Protein AF-X1CT11-F1 (afdb_monomer_lite)

Radius of gyration: 16.72 Å; chains: 1; bounding box: 44×32×44 Å

pLDDT: mean 88.11, std 12.96, range [37.75, 98.12]

Secondary structure (DSSP, 8-state):
-HHHHHHTTPPPEEEEEE--TT--HHHHHHHHHHHHHHHHH-TT-EEEEEE----TTSHHHHHHHHTT----SSHHHHHT--TTS--TT-TTHHHHHHHHHHHHHHH-GGGGS---HHHHHHHHHHHHHHHHT--S--HHHHHHHHHT--

Structure (mmCIF, N/CA/C/O backbone):
data_AF-X1CT11-F1
#
_entry.id   AF-X1CT11-F1
#
loop_
_atom_site.group_PDB
_atom_site.id
_atom_site.type_symbol
_atom_site.label_atom_id
_atom_site.label_alt_id
_atom_site.label_comp_id
_atom_site.label_asym_id
_atom_site.label_entity_id
_atom_site.label_seq_id
_atom_site.pdbx_PDB_ins_code
_atom_site.Cartn_x
_atom_site.Cartn_y
_atom_site.Cartn_z
_atom_site.occupancy
_atom_site.B_iso_or_equiv
_atom_site.auth_seq_id
_atom_site.auth_comp_id
_atom_site.auth_asym_id
_atom_site.auth_atom_id
_atom_site.pdbx_PDB_model_num
ATOM 1 N N . SER A 1 1 ? -20.169 0.608 1.036 1.00 86.69 1 SER A N 1
ATOM 2 C CA . SER A 1 1 ? -19.727 -0.645 1.683 1.00 86.69 1 SER A CA 1
ATOM 3 C C . SER A 1 1 ? -19.505 -0.468 3.181 1.00 86.69 1 SER A C 1
ATOM 5 O O . SER A 1 1 ? -20.246 -1.081 3.926 1.00 86.69 1 SER A O 1
ATOM 7 N N . ALA A 1 2 ? -18.586 0.392 3.646 1.00 94.81 2 ALA A N 1
ATOM 8 C CA . ALA A 1 2 ? -18.229 0.493 5.075 1.00 94.81 2 ALA A CA 1
ATOM 9 C C . ALA A 1 2 ? -19.403 0.768 6.038 1.00 94.81 2 ALA A C 1
ATOM 11 O O . ALA A 1 2 ? -19.457 0.172 7.108 1.00 94.81 2 ALA A O 1
ATOM 12 N N . LYS A 1 3 ? -20.349 1.640 5.657 1.00 96.50 3 LYS A N 1
ATOM 13 C CA . LYS A 1 3 ? -21.574 1.892 6.440 1.00 96.50 3 LYS A CA 1
ATOM 14 C C . LYS A 1 3 ? -22.455 0.643 6.521 1.00 96.50 3 LYS A C 1
ATOM 16 O O . LYS A 1 3 ? -22.749 0.184 7.607 1.00 96.50 3 LYS A O 1
ATOM 21 N N . ILE A 1 4 ? -22.737 0.030 5.370 1.00 97.12 4 ILE A N 1
ATOM 22 C CA . ILE A 1 4 ? -23.532 -1.204 5.278 1.00 97.12 4 ILE A CA 1
ATOM 23 C C . ILE A 1 4 ? -22.937 -2.299 6.169 1.00 97.12 4 ILE A C 1
ATOM 25 O O . ILE A 1 4 ? -23.653 -2.895 6.960 1.00 97.12 4 ILE A O 1
ATOM 29 N N . THR A 1 5 ? -21.624 -2.536 6.089 1.00 97.06 5 THR A N 1
ATOM 30 C CA . THR A 1 5 ? -20.993 -3.590 6.895 1.00 97.06 5 THR A CA 1
ATOM 31 C C . THR A 1 5 ? -20.970 -3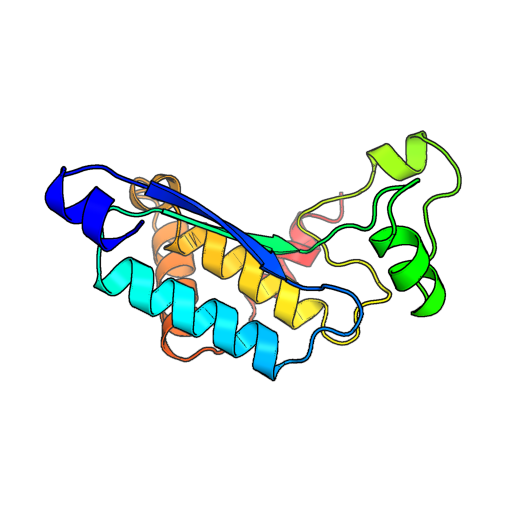.254 8.381 1.00 97.06 5 THR A C 1
ATOM 33 O O . THR A 1 5 ? -21.011 -4.165 9.194 1.00 97.06 5 THR A O 1
ATOM 36 N N . LYS A 1 6 ? -20.949 -1.969 8.756 1.00 96.62 6 LYS A N 1
ATOM 37 C CA . LYS A 1 6 ? -21.144 -1.548 10.149 1.00 96.62 6 LYS A CA 1
ATOM 38 C C . LYS A 1 6 ? -22.553 -1.886 10.633 1.00 96.62 6 LYS A C 1
ATOM 40 O O . LYS A 1 6 ? -22.695 -2.483 11.693 1.00 96.62 6 LYS A O 1
ATOM 45 N N . ASP A 1 7 ? -23.563 -1.516 9.851 1.00 97.50 7 ASP A N 1
ATOM 46 C CA . ASP A 1 7 ? -24.976 -1.655 10.215 1.00 97.50 7 ASP A CA 1
ATOM 47 C C . ASP A 1 7 ? -25.395 -3.131 10.327 1.00 97.50 7 ASP A C 1
ATOM 49 O O . ASP A 1 7 ? -26.290 -3.467 11.096 1.00 97.50 7 ASP A O 1
ATOM 53 N N . THR A 1 8 ? -24.710 -4.026 9.607 1.00 97.06 8 THR A N 1
ATOM 54 C CA . THR A 1 8 ? -24.912 -5.483 9.670 1.00 97.06 8 THR A CA 1
ATOM 55 C C . THR A 1 8 ? -23.919 -6.211 10.584 1.00 97.06 8 THR A C 1
ATOM 57 O O . THR A 1 8 ? -23.811 -7.431 10.508 1.00 97.06 8 THR A O 1
ATOM 60 N N . ASP A 1 9 ? -23.133 -5.488 11.383 1.00 94.69 9 ASP A N 1
ATOM 61 C CA . ASP A 1 9 ? -22.094 -6.024 12.275 1.00 94.69 9 ASP A CA 1
ATOM 62 C C . ASP A 1 9 ? -21.007 -6.903 11.607 1.00 94.69 9 ASP A C 1
ATOM 64 O O . ASP A 1 9 ? -20.363 -7.744 12.237 1.00 94.69 9 ASP A O 1
ATOM 68 N N . LEU A 1 10 ? -20.749 -6.684 10.317 1.00 95.69 10 LEU A N 1
ATOM 69 C CA . LEU A 1 10 ? -19.749 -7.411 9.539 1.00 95.69 10 LEU A CA 1
ATOM 70 C C . LEU A 1 10 ? -18.379 -6.716 9.542 1.00 95.69 10 LEU A C 1
ATOM 72 O O . LEU A 1 10 ? -18.238 -5.493 9.423 1.00 95.69 10 LEU A O 1
ATOM 76 N N . SER A 1 11 ? -17.334 -7.542 9.588 1.00 92.94 11 SER A N 1
ATOM 77 C CA . SER A 1 11 ? -15.952 -7.130 9.340 1.00 92.94 11 SER A CA 1
ATOM 78 C C . SER A 1 11 ? -15.667 -7.182 7.839 1.00 92.94 11 SER A C 1
ATOM 80 O O . SER A 1 11 ? -15.781 -8.241 7.230 1.00 92.94 11 SER A O 1
ATOM 82 N N . ALA A 1 12 ? -15.285 -6.054 7.242 1.00 94.81 12 ALA A N 1
ATOM 83 C CA . ALA A 1 12 ? -14.878 -5.991 5.838 1.00 94.81 12 ALA A CA 1
ATOM 84 C C . ALA A 1 12 ? -13.353 -5.956 5.715 1.00 94.81 12 ALA A C 1
ATOM 86 O O . ALA A 1 12 ? -12.709 -5.208 6.444 1.00 94.81 12 ALA A O 1
ATOM 87 N N . ASP A 1 13 ? -12.791 -6.714 4.777 1.00 95.50 13 ASP A N 1
ATOM 88 C CA . ASP A 1 13 ? -11.368 -6.666 4.433 1.00 95.50 13 ASP A CA 1
ATOM 89 C C . ASP A 1 13 ? -11.172 -5.917 3.110 1.00 95.50 13 ASP A C 1
ATOM 91 O O . ASP A 1 13 ? -11.693 -6.322 2.069 1.00 95.50 13 ASP A O 1
ATOM 95 N N . TYR A 1 14 ? -10.430 -4.811 3.152 1.00 96.69 14 TYR A N 1
ATOM 96 C CA . TYR A 1 14 ? -10.142 -3.986 1.986 1.00 96.69 14 TYR A CA 1
ATOM 97 C C . TYR A 1 14 ? -8.687 -4.149 1.527 1.00 96.69 14 TYR A C 1
ATOM 99 O O . TYR A 1 14 ? -7.736 -3.754 2.210 1.00 96.69 14 TYR A O 1
ATOM 107 N N . SER A 1 15 ? -8.513 -4.666 0.312 1.00 95.19 15 SER A N 1
ATOM 108 C CA . SER A 1 15 ? -7.217 -4.702 -0.366 1.00 95.19 15 SER A CA 1
ATOM 109 C C . SER A 1 15 ? -7.025 -3.438 -1.202 1.00 95.19 15 SER A C 1
ATOM 111 O O . SER A 1 15 ? -7.825 -3.145 -2.089 1.00 95.19 15 SER A O 1
ATOM 113 N N . TRP A 1 16 ? -5.960 -2.694 -0.920 1.00 97.38 16 TRP A N 1
ATOM 114 C CA . TRP A 1 16 ? -5.614 -1.446 -1.595 1.00 97.38 16 TRP A CA 1
ATOM 115 C C . TRP A 1 16 ? -4.310 -1.595 -2.360 1.00 97.38 16 TRP A C 1
ATOM 117 O O . TRP A 1 16 ? -3.473 -2.439 -2.030 1.00 97.38 16 TRP A O 1
ATOM 127 N N . MET A 1 17 ? -4.112 -0.731 -3.350 1.00 96.19 17 MET A N 1
ATOM 128 C CA . MET A 1 17 ? -2.915 -0.729 -4.176 1.00 96.19 17 MET A CA 1
ATOM 129 C C . MET A 1 17 ? -2.367 0.686 -4.347 1.00 96.19 17 MET A C 1
ATOM 131 O O . MET A 1 17 ? -3.145 1.626 -4.473 1.00 96.19 17 MET A O 1
ATOM 135 N N . ILE A 1 18 ? -1.041 0.812 -4.344 1.00 96.75 18 ILE A N 1
ATOM 136 C CA . ILE A 1 18 ? -0.282 2.038 -4.647 1.00 96.75 18 ILE A CA 1
ATOM 137 C C . ILE A 1 18 ? 0.912 1.695 -5.550 1.00 96.75 18 ILE A C 1
ATOM 139 O O . ILE A 1 18 ? 1.245 0.523 -5.732 1.00 96.75 18 ILE A O 1
ATOM 143 N N . GLY A 1 19 ? 1.605 2.700 -6.078 1.00 94.44 19 GLY A N 1
ATOM 144 C CA . GLY A 1 19 ? 2.702 2.527 -7.031 1.00 94.44 19 GLY A CA 1
ATOM 145 C C . GLY A 1 19 ? 2.216 2.289 -8.461 1.00 94.44 19 GLY A C 1
ATOM 146 O O . GLY A 1 19 ? 2.894 1.616 -9.236 1.00 94.44 19 GLY A O 1
ATOM 147 N N . ILE A 1 20 ? 1.035 2.805 -8.804 1.00 94.38 20 ILE A N 1
ATOM 148 C CA . ILE A 1 20 ? 0.479 2.717 -10.159 1.00 94.38 20 ILE A CA 1
ATOM 149 C C . ILE A 1 20 ? 1.280 3.659 -11.087 1.00 94.38 20 ILE A C 1
ATOM 151 O O . ILE A 1 20 ? 1.582 4.779 -10.674 1.00 94.38 20 ILE A O 1
ATOM 155 N N . PRO A 1 21 ? 1.664 3.252 -12.317 1.00 92.31 21 PRO A N 1
ATOM 156 C CA . PRO A 1 21 ? 2.292 4.154 -13.286 1.00 92.31 21 PRO A CA 1
ATOM 157 C C . PRO A 1 21 ? 1.482 5.445 -13.465 1.00 92.31 21 PRO A C 1
ATOM 159 O O . PRO A 1 21 ? 0.264 5.395 -13.628 1.00 92.31 21 PRO A O 1
ATOM 162 N N . GLY A 1 22 ? 2.150 6.595 -13.391 1.00 90.19 22 GLY A N 1
ATOM 163 C CA . GLY A 1 22 ? 1.508 7.915 -13.388 1.00 90.19 22 GLY A CA 1
ATOM 164 C C . GLY A 1 22 ? 0.859 8.366 -12.066 1.00 90.19 22 GLY A C 1
ATOM 165 O O . GLY A 1 22 ? 0.433 9.517 -11.981 1.00 90.19 22 GLY A O 1
ATOM 166 N N . GLU A 1 23 ? 0.800 7.532 -11.022 1.00 94.62 23 GLU A N 1
ATOM 167 C CA . GLU A 1 23 ? 0.221 7.903 -9.722 1.00 94.62 23 GLU A CA 1
ATOM 168 C C . GLU A 1 23 ? 1.051 8.985 -9.019 1.00 94.62 23 GLU A C 1
ATOM 170 O O . GLU A 1 23 ? 2.276 8.885 -8.868 1.00 94.62 23 GLU A O 1
ATOM 175 N N . THR A 1 24 ? 0.377 10.032 -8.540 1.00 94.44 24 THR A N 1
ATOM 176 C CA . THR A 1 24 ? 1.038 11.125 -7.827 1.00 94.44 24 THR A CA 1
ATOM 177 C C . THR A 1 24 ? 1.070 10.888 -6.317 1.00 94.44 24 THR A C 1
ATOM 179 O O . THR A 1 24 ? 0.283 10.130 -5.750 1.00 94.44 24 THR A O 1
ATOM 182 N N . LYS A 1 25 ? 1.940 11.620 -5.606 1.00 92.75 25 LYS A N 1
ATOM 183 C CA . LYS A 1 25 ? 1.942 11.631 -4.128 1.00 92.75 25 LYS A CA 1
ATOM 184 C C . LYS A 1 25 ? 0.586 12.050 -3.547 1.00 92.75 25 LYS A C 1
ATOM 186 O O . LYS A 1 25 ? 0.197 11.572 -2.484 1.00 92.75 25 LYS A O 1
ATOM 191 N N . THR A 1 26 ? -0.124 12.940 -4.239 1.00 95.31 26 THR A N 1
ATOM 192 C CA . THR A 1 26 ? -1.457 13.399 -3.844 1.00 95.31 26 THR A CA 1
ATOM 193 C C . THR A 1 26 ? -2.484 12.276 -3.952 1.00 95.31 26 THR A C 1
ATOM 195 O O . THR A 1 26 ? -3.339 12.161 -3.077 1.00 95.31 26 THR A O 1
ATOM 198 N N . ASP A 1 27 ? -2.390 11.423 -4.970 1.00 97.00 27 ASP A N 1
ATOM 199 C CA . ASP A 1 27 ? -3.305 10.289 -5.145 1.00 97.00 27 ASP A CA 1
ATOM 200 C C . ASP A 1 27 ? -3.091 9.235 -4.057 1.00 97.00 27 ASP A C 1
ATOM 202 O O . ASP A 1 27 ? -4.048 8.840 -3.391 1.00 97.00 27 ASP A O 1
ATOM 206 N N . VAL A 1 28 ? -1.831 8.910 -3.746 1.00 96.50 28 VAL A N 1
ATOM 207 C CA . VAL A 1 28 ? -1.488 8.045 -2.603 1.00 96.50 28 VAL A CA 1
ATOM 208 C C . VAL A 1 28 ? -2.052 8.610 -1.294 1.00 96.50 28 VAL A C 1
ATOM 210 O O . VAL A 1 28 ? -2.620 7.873 -0.484 1.00 96.50 28 VAL A O 1
ATOM 213 N N . LYS A 1 29 ? -1.955 9.930 -1.085 1.00 95.94 29 LYS A N 1
ATOM 214 C CA . LYS A 1 29 ? -2.520 10.587 0.101 1.00 95.94 29 LYS A CA 1
ATOM 215 C C . LYS A 1 29 ? -4.046 10.466 0.157 1.00 95.94 29 LYS A C 1
ATOM 217 O O . LYS A 1 29 ? -4.582 10.153 1.219 1.00 95.94 29 LYS A O 1
ATOM 222 N N . LYS A 1 30 ? -4.745 10.666 -0.966 1.00 97.94 30 LYS A N 1
ATOM 223 C CA . LYS A 1 30 ? -6.204 10.469 -1.049 1.00 97.94 30 LYS A CA 1
ATOM 224 C C . LYS A 1 30 ? -6.590 9.033 -0.692 1.00 97.94 30 LYS A C 1
ATOM 226 O O . LYS A 1 30 ? -7.536 8.847 0.070 1.00 97.94 30 LYS A O 1
ATOM 231 N N . THR A 1 31 ? -5.832 8.041 -1.162 1.00 97.94 31 THR A N 1
ATOM 232 C CA . THR A 1 31 ? -6.024 6.630 -0.793 1.00 97.94 31 THR A CA 1
ATOM 233 C C . THR A 1 31 ? -5.895 6.425 0.718 1.00 97.94 31 THR A C 1
ATOM 235 O O . THR A 1 31 ? -6.789 5.854 1.337 1.00 97.94 31 THR A O 1
ATOM 238 N N . ILE A 1 32 ? -4.843 6.957 1.350 1.00 97.88 32 ILE A N 1
ATOM 239 C CA . ILE A 1 32 ? -4.648 6.862 2.810 1.00 97.88 32 ILE A CA 1
ATOM 240 C C . ILE A 1 32 ? -5.787 7.549 3.576 1.00 97.88 32 ILE A C 1
ATOM 242 O O . ILE A 1 32 ? -6.319 6.979 4.529 1.00 97.88 32 ILE A O 1
ATOM 246 N N . THR A 1 33 ? -6.196 8.747 3.149 1.00 98.12 33 THR A N 1
ATOM 247 C CA . THR A 1 33 ? -7.323 9.474 3.759 1.00 98.12 33 THR A CA 1
ATOM 248 C C . THR A 1 33 ? -8.618 8.667 3.666 1.00 98.12 33 THR A C 1
ATOM 250 O O . THR A 1 33 ? -9.336 8.535 4.654 1.00 98.12 33 THR A O 1
ATOM 253 N N . LEU A 1 34 ? -8.900 8.057 2.512 1.00 98.06 34 LEU A N 1
ATOM 254 C CA . LEU A 1 34 ? -10.083 7.216 2.337 1.00 98.06 34 LEU A CA 1
ATOM 255 C C . LEU A 1 34 ? -10.067 6.000 3.273 1.00 98.06 34 LEU A C 1
ATOM 257 O O . LEU A 1 34 ? -11.085 5.684 3.887 1.00 98.06 34 LEU A O 1
ATOM 261 N N . ILE A 1 35 ? -8.914 5.349 3.429 1.00 98.00 35 ILE A N 1
ATOM 262 C CA . ILE A 1 35 ? -8.752 4.215 4.347 1.00 98.00 35 ILE A CA 1
ATOM 263 C C . ILE A 1 35 ? -9.023 4.638 5.795 1.00 98.00 35 ILE A C 1
ATOM 265 O O . ILE A 1 35 ? -9.743 3.935 6.509 1.00 98.00 35 ILE A O 1
ATOM 269 N N . LYS A 1 36 ? -8.495 5.792 6.227 1.00 97.44 36 LYS A N 1
ATOM 270 C CA . LYS A 1 36 ? -8.757 6.346 7.566 1.00 97.44 36 LYS A CA 1
ATOM 271 C C . LYS A 1 36 ? -10.254 6.571 7.785 1.00 97.44 36 LYS A C 1
ATOM 273 O O . LYS A 1 36 ? -10.802 6.038 8.746 1.00 97.44 36 LYS A O 1
ATOM 278 N N . ASN A 1 37 ? -10.934 7.210 6.834 1.00 97.94 37 ASN A N 1
ATOM 279 C CA . ASN A 1 37 ? -12.382 7.441 6.899 1.00 97.94 37 ASN A CA 1
ATOM 280 C C . ASN A 1 37 ? -13.187 6.126 6.968 1.00 97.94 37 ASN A C 1
ATOM 282 O O . ASN A 1 37 ? -14.196 6.034 7.673 1.00 97.94 37 ASN A O 1
ATOM 286 N N . ILE A 1 38 ? -12.753 5.083 6.249 1.00 97.44 38 ILE A N 1
ATOM 287 C CA . ILE A 1 38 ? -13.372 3.749 6.308 1.00 97.44 38 ILE A CA 1
ATOM 288 C C . ILE A 1 38 ? -13.208 3.132 7.700 1.00 97.44 38 ILE A C 1
ATOM 290 O O . ILE A 1 38 ? -14.181 2.595 8.234 1.00 97.44 38 ILE A O 1
ATOM 294 N N . LYS A 1 39 ? -12.018 3.230 8.305 1.00 95.62 39 LYS A N 1
ATOM 295 C CA . LYS A 1 39 ? -11.761 2.715 9.660 1.00 95.62 39 LYS A CA 1
ATOM 296 C C . LYS A 1 39 ? -12.500 3.492 10.741 1.00 95.62 39 LYS A C 1
ATOM 298 O O . LYS A 1 39 ? -12.989 2.870 11.676 1.00 95.62 39 LYS A O 1
ATOM 303 N N . GLU A 1 40 ? -12.639 4.805 10.595 1.00 96.69 40 GLU A N 1
ATOM 304 C CA . GLU A 1 40 ? -13.491 5.620 11.469 1.00 96.69 40 GLU A CA 1
ATOM 305 C C . GLU A 1 40 ? -14.965 5.214 11.346 1.00 96.69 40 GLU A C 1
ATOM 307 O O . GLU A 1 40 ? -15.676 5.097 12.344 1.00 96.69 40 GLU A O 1
ATOM 312 N N . THR A 1 41 ? -15.424 4.931 10.123 1.00 97.62 41 THR A N 1
ATOM 313 C CA . THR A 1 41 ? -16.801 4.485 9.875 1.00 97.62 41 THR A CA 1
ATOM 314 C C . THR A 1 41 ? -17.067 3.121 10.513 1.00 97.62 41 THR A C 1
ATOM 316 O O . THR A 1 41 ? -18.029 2.984 11.272 1.00 97.62 41 THR A O 1
ATOM 319 N N . ASN A 1 42 ? -16.228 2.124 10.218 1.00 97.00 42 ASN A N 1
ATOM 320 C CA . ASN A 1 42 ? -16.329 0.765 10.744 1.00 97.00 42 ASN A CA 1
ATOM 321 C C . ASN A 1 42 ? -14.962 0.296 11.286 1.00 97.00 42 ASN A C 1
ATOM 323 O O . ASN A 1 42 ? -14.159 -0.258 10.520 1.00 97.00 42 ASN A O 1
ATOM 327 N N . PRO A 1 43 ? -14.721 0.435 12.606 1.00 94.62 43 PRO A N 1
ATOM 328 C CA . PRO A 1 43 ? -13.471 0.027 13.246 1.00 94.62 43 PRO A CA 1
ATOM 329 C C . PRO A 1 43 ? -13.150 -1.463 13.111 1.00 94.62 43 PRO A C 1
ATOM 331 O O . PRO A 1 43 ? -11.971 -1.824 13.135 1.00 94.62 43 PRO A O 1
ATOM 334 N N . LYS A 1 44 ? -14.162 -2.326 12.909 1.00 94.25 44 LYS A N 1
ATOM 335 C CA . LYS A 1 44 ? -13.960 -3.766 12.693 1.00 94.25 44 LYS A CA 1
ATOM 336 C C . LYS A 1 44 ? -13.297 -4.067 11.351 1.00 94.25 44 LYS A C 1
ATOM 338 O O . LYS A 1 44 ? -12.722 -5.143 11.234 1.00 94.25 44 LYS A O 1
ATOM 343 N N . SER A 1 45 ? -13.353 -3.151 10.381 1.00 95.69 45 SER A N 1
ATOM 344 C CA . SER A 1 45 ? -12.770 -3.360 9.051 1.00 95.69 45 SER A CA 1
ATOM 345 C C . SER A 1 45 ? -11.264 -3.581 9.121 1.00 95.69 45 SER A C 1
ATOM 347 O O . SER A 1 45 ? -10.566 -2.928 9.893 1.00 95.69 45 SER A O 1
ATOM 349 N N . GLU A 1 46 ? -10.749 -4.446 8.268 1.00 96.19 46 GLU A N 1
ATOM 350 C CA . GLU A 1 46 ? -9.323 -4.650 8.056 1.00 96.19 46 GLU A CA 1
ATOM 351 C C . GLU A 1 46 ? -8.910 -4.057 6.715 1.00 96.19 46 GLU A C 1
ATOM 353 O O . GLU A 1 46 ? -9.729 -3.851 5.815 1.00 96.19 46 GLU A O 1
ATOM 358 N N . PHE A 1 47 ? -7.630 -3.737 6.585 1.00 96.88 47 PHE A N 1
ATOM 359 C CA . PHE A 1 47 ? -7.085 -3.288 5.320 1.00 96.88 47 PHE A CA 1
ATOM 360 C C . PHE A 1 47 ? -5.625 -3.684 5.170 1.00 96.88 47 PHE A C 1
ATOM 362 O O . PHE A 1 47 ? -4.905 -3.954 6.130 1.00 96.88 47 PHE A O 1
ATOM 369 N N . SER A 1 48 ? -5.164 -3.683 3.929 1.00 95.12 48 SER A N 1
ATOM 370 C CA . SER A 1 48 ? -3.738 -3.648 3.627 1.00 95.12 48 SER A CA 1
ATOM 371 C C . SER A 1 48 ? -3.509 -2.925 2.321 1.00 95.12 48 SER A C 1
ATOM 373 O O . SER A 1 48 ? -4.263 -3.130 1.371 1.00 95.12 48 SER A O 1
ATOM 375 N N . ILE A 1 49 ? -2.433 -2.156 2.253 1.00 96.88 49 ILE A N 1
ATOM 376 C CA . ILE A 1 49 ? -1.966 -1.538 1.022 1.00 96.88 49 ILE A CA 1
ATOM 377 C C . ILE A 1 49 ? -0.840 -2.401 0.460 1.00 96.88 49 ILE A C 1
ATOM 379 O O . ILE A 1 49 ? 0.110 -2.734 1.167 1.00 96.88 49 ILE A O 1
ATOM 383 N N . LYS A 1 50 ? -0.957 -2.786 -0.808 1.00 95.25 50 LYS A N 1
ATOM 384 C CA . LYS A 1 50 ? 0.078 -3.494 -1.562 1.00 95.25 50 LYS A CA 1
ATOM 385 C C . LYS A 1 50 ? 0.669 -2.575 -2.618 1.00 95.25 50 LYS A C 1
ATOM 387 O O . LYS A 1 50 ? 0.009 -1.666 -3.112 1.00 95.25 50 LYS A O 1
ATOM 392 N N . ILE A 1 51 ? 1.919 -2.823 -2.974 1.00 95.31 51 ILE A N 1
ATOM 393 C CA . ILE A 1 51 ? 2.556 -2.122 -4.084 1.00 95.31 51 ILE A CA 1
ATOM 394 C C . ILE A 1 51 ? 2.226 -2.899 -5.350 1.00 95.31 51 ILE A C 1
ATOM 396 O O . ILE A 1 51 ? 2.358 -4.126 -5.378 1.00 95.31 51 ILE A O 1
ATOM 400 N N . LEU A 1 52 ? 1.753 -2.197 -6.373 1.00 94.19 52 LEU A N 1
ATOM 401 C CA . LEU A 1 52 ? 1.511 -2.786 -7.677 1.00 94.19 52 LEU A CA 1
ATOM 402 C C . LEU A 1 52 ? 2.793 -3.456 -8.180 1.00 94.19 52 LEU A C 1
ATOM 404 O O . LEU A 1 52 ? 3.870 -2.858 -8.168 1.00 94.19 52 LEU A O 1
ATOM 408 N N . PHE A 1 53 ? 2.639 -4.668 -8.706 1.00 93.12 53 PHE A N 1
ATOM 409 C CA . PHE A 1 53 ? 3.654 -5.280 -9.547 1.00 93.12 53 PHE A CA 1
ATOM 410 C C . PHE A 1 53 ? 3.107 -5.441 -10.976 1.00 93.12 53 PHE A C 1
ATOM 412 O O . PHE A 1 53 ? 2.052 -6.057 -11.147 1.00 93.12 53 PHE A O 1
ATOM 419 N N . PRO A 1 54 ? 3.777 -4.895 -12.005 1.00 93.94 54 PRO A N 1
ATOM 420 C CA . PRO A 1 54 ? 3.322 -4.983 -13.392 1.00 93.94 54 PRO A CA 1
ATOM 421 C C . PRO A 1 54 ? 3.543 -6.392 -13.965 1.00 93.94 54 PRO A C 1
ATOM 423 O O . PRO A 1 54 ? 4.640 -6.736 -14.404 1.00 93.94 54 PRO A O 1
ATOM 426 N N . TYR A 1 55 ? 2.498 -7.221 -13.973 1.00 92.38 55 TYR A N 1
ATOM 427 C CA . TYR A 1 55 ? 2.558 -8.572 -14.542 1.00 92.38 55 TYR A CA 1
ATOM 428 C C . TYR A 1 55 ? 2.408 -8.576 -16.070 1.00 92.38 55 TYR A C 1
ATOM 430 O O . TYR A 1 55 ? 1.667 -7.749 -16.607 1.00 92.38 55 TYR A O 1
ATOM 438 N N . PRO A 1 56 ? 3.054 -9.516 -16.788 1.00 93.06 56 PRO A N 1
ATOM 439 C CA . PRO A 1 56 ? 3.006 -9.572 -18.246 1.00 93.06 56 PRO A CA 1
ATOM 440 C C . PRO A 1 56 ? 1.578 -9.652 -18.792 1.00 93.06 56 PRO A C 1
ATOM 442 O O . PRO A 1 56 ? 0.681 -10.167 -18.129 1.00 93.06 56 PRO A O 1
ATOM 445 N N . LYS A 1 57 ? 1.396 -9.212 -20.045 1.00 93.12 57 LYS A N 1
ATOM 446 C CA . LYS A 1 57 ? 0.108 -9.242 -20.767 1.00 93.12 57 LYS A CA 1
ATOM 447 C C . LYS A 1 57 ? -1.000 -8.407 -20.106 1.00 93.12 57 LYS A C 1
ATOM 449 O O . LYS A 1 57 ? -2.176 -8.729 -20.228 1.00 93.12 57 LYS A O 1
ATOM 454 N N . THR A 1 58 ? -0.623 -7.327 -19.425 1.00 95.44 58 THR A N 1
ATOM 455 C CA . THR A 1 58 ? -1.553 -6.337 -18.873 1.00 95.44 58 THR A CA 1
ATOM 456 C C . THR A 1 58 ? -1.220 -4.952 -19.417 1.00 95.44 58 THR A C 1
ATOM 458 O O . THR A 1 58 ? -0.054 -4.645 -19.672 1.00 95.44 58 THR A O 1
ATOM 461 N N . GLU A 1 59 ? -2.222 -4.083 -19.546 1.00 95.00 59 GLU A N 1
ATOM 462 C CA . GLU A 1 59 ? -2.004 -2.691 -19.969 1.00 95.00 59 GLU A CA 1
ATOM 463 C C . GLU A 1 59 ? -1.041 -1.961 -19.028 1.00 95.00 59 GLU A C 1
ATOM 465 O O . GLU A 1 59 ? -0.168 -1.201 -19.454 1.00 95.00 59 GLU A O 1
ATOM 470 N N . ILE A 1 60 ? -1.152 -2.251 -17.730 1.00 95.25 60 ILE A N 1
ATOM 471 C CA . ILE A 1 60 ? -0.317 -1.624 -16.714 1.00 95.25 60 ILE A CA 1
ATOM 472 C C . ILE A 1 60 ? 1.150 -2.043 -16.817 1.00 95.25 60 ILE A C 1
ATOM 474 O O . ILE A 1 60 ? 2.037 -1.256 -16.498 1.00 95.25 60 ILE A O 1
ATOM 478 N N . HIS A 1 61 ? 1.427 -3.242 -17.331 1.00 95.69 61 HIS A N 1
ATOM 479 C CA . HIS A 1 61 ? 2.784 -3.667 -17.643 1.00 95.69 61 HIS A CA 1
ATOM 480 C C . HIS A 1 61 ? 3.381 -2.892 -18.815 1.00 95.69 61 HIS A C 1
ATOM 482 O O . HIS A 1 61 ? 4.547 -2.498 -18.761 1.00 95.69 61 HIS A O 1
ATOM 488 N N . ASP A 1 62 ? 2.593 -2.601 -19.847 1.00 95.50 62 ASP A N 1
ATOM 489 C CA . ASP A 1 62 ? 3.062 -1.790 -20.971 1.00 95.50 62 ASP A CA 1
ATOM 490 C C . ASP A 1 62 ? 3.246 -0.315 -20.597 1.00 95.50 62 ASP A C 1
ATOM 492 O O . ASP A 1 62 ? 4.154 0.343 -21.109 1.00 95.50 62 ASP A O 1
ATOM 496 N N . LEU A 1 63 ? 2.434 0.208 -19.676 1.00 95.06 63 LEU A N 1
ATOM 497 C CA . LEU A 1 63 ? 2.650 1.523 -19.065 1.00 95.06 63 LEU A CA 1
ATOM 498 C C . LEU A 1 63 ? 3.922 1.543 -18.212 1.00 95.06 63 LEU A C 1
ATOM 500 O O . LEU A 1 63 ? 4.786 2.391 -18.421 1.00 95.06 63 LEU A O 1
ATOM 504 N N . ALA A 1 64 ? 4.095 0.568 -17.318 1.00 95.50 64 ALA A N 1
ATOM 505 C CA . ALA A 1 64 ? 5.273 0.489 -16.461 1.00 95.50 64 ALA A CA 1
ATOM 506 C C . ALA A 1 64 ? 6.572 0.382 -17.276 1.00 95.50 64 ALA A C 1
ATOM 508 O O . ALA A 1 64 ? 7.557 1.041 -16.945 1.00 95.50 64 ALA A O 1
ATOM 509 N N . LYS A 1 65 ? 6.589 -0.396 -18.373 1.00 95.62 65 LYS A N 1
ATOM 510 C CA . LYS A 1 65 ? 7.750 -0.476 -19.281 1.00 95.62 65 LYS A CA 1
ATOM 511 C C . LYS A 1 65 ? 8.129 0.890 -19.854 1.00 95.62 65 LYS A C 1
ATOM 513 O O . LYS A 1 65 ? 9.313 1.216 -19.898 1.00 95.62 65 LYS A O 1
ATOM 518 N N . ARG A 1 66 ? 7.140 1.697 -20.258 1.00 94.88 66 ARG A N 1
ATOM 519 C CA . ARG A 1 66 ? 7.362 3.065 -20.762 1.00 94.88 66 ARG A CA 1
ATOM 520 C C . ARG A 1 66 ? 7.960 3.986 -19.697 1.00 94.88 66 ARG A C 1
ATOM 522 O O . ARG A 1 66 ? 8.744 4.864 -20.031 1.00 94.88 66 ARG A O 1
ATOM 529 N N . GLU A 1 67 ? 7.654 3.740 -18.427 1.00 92.94 67 GLU A N 1
ATOM 530 C CA . GLU A 1 67 ? 8.235 4.454 -17.282 1.00 92.94 67 GLU A CA 1
ATOM 531 C C . GLU A 1 67 ? 9.563 3.854 -16.777 1.00 92.94 67 GLU A C 1
ATOM 533 O O . GLU A 1 67 ? 10.109 4.308 -15.771 1.00 92.94 67 GLU A O 1
ATOM 538 N N . GLY A 1 68 ? 10.119 2.856 -17.474 1.00 94.19 68 GLY A N 1
ATOM 539 C CA . GLY A 1 68 ? 11.432 2.280 -17.178 1.00 94.19 68 GLY A CA 1
ATOM 540 C C . GLY A 1 68 ? 11.411 0.961 -16.401 1.00 94.19 68 GLY A C 1
ATOM 541 O O . GLY A 1 68 ? 12.469 0.501 -15.963 1.00 94.19 68 GLY A O 1
ATOM 542 N N . PHE A 1 69 ? 10.250 0.319 -16.231 1.00 95.12 69 PHE A N 1
ATOM 543 C CA . PHE A 1 69 ? 10.192 -1.047 -15.713 1.00 95.12 69 PHE A CA 1
ATOM 544 C C . PHE A 1 69 ? 10.894 -2.017 -16.668 1.00 95.12 69 PHE A C 1
ATOM 546 O O . PHE A 1 69 ? 10.571 -2.103 -17.852 1.00 95.12 69 PHE A O 1
ATOM 553 N N . LYS A 1 70 ? 11.840 -2.782 -16.124 1.00 94.38 70 LYS A N 1
ATOM 554 C CA . LYS A 1 70 ? 12.537 -3.856 -16.833 1.00 94.38 70 LYS A CA 1
ATOM 555 C C . LYS A 1 70 ? 11.997 -5.194 -16.320 1.00 94.38 70 LYS A C 1
ATOM 557 O O . LYS A 1 70 ? 12.379 -5.586 -15.215 1.00 94.38 70 LYS A O 1
ATOM 562 N N . PRO A 1 71 ? 11.091 -5.866 -17.054 1.00 93.44 71 PRO A N 1
ATOM 563 C CA . PRO A 1 71 ? 10.561 -7.152 -16.624 1.00 93.44 71 PRO A CA 1
ATOM 564 C C . PRO A 1 71 ? 11.676 -8.207 -16.560 1.00 93.44 71 PRO A C 1
ATOM 566 O O . PRO A 1 71 ? 12.598 -8.165 -17.382 1.00 93.44 71 PRO A O 1
ATOM 569 N N . PRO A 1 72 ? 11.597 -9.171 -15.628 1.00 93.88 72 PRO A N 1
ATOM 570 C CA . PRO A 1 72 ? 12.486 -10.322 -15.641 1.00 93.88 72 PRO A CA 1
ATOM 571 C C . PRO A 1 72 ? 12.449 -11.073 -16.978 1.00 93.88 72 PRO A C 1
ATOM 573 O O . PRO A 1 72 ? 11.393 -11.240 -17.593 1.00 93.88 72 PRO A O 1
ATOM 576 N N . SER A 1 73 ? 13.615 -11.549 -17.413 1.00 93.19 73 SER A N 1
ATOM 577 C CA . SER A 1 73 ? 13.812 -12.185 -18.722 1.00 93.19 73 SER A CA 1
ATOM 578 C C . SER A 1 73 ? 13.308 -13.627 -18.814 1.00 93.19 73 SER A C 1
ATOM 580 O O . SER A 1 73 ? 13.114 -14.129 -19.918 1.00 93.19 73 SER A O 1
ATOM 582 N N . ASN A 1 74 ? 13.105 -14.309 -17.685 1.00 93.88 74 ASN A N 1
ATOM 583 C CA . ASN A 1 74 ? 12.680 -15.707 -17.639 1.00 93.88 74 ASN A CA 1
ATOM 584 C C . ASN A 1 74 ? 11.868 -16.005 -16.370 1.00 93.88 74 ASN A C 1
ATOM 586 O O . ASN A 1 74 ? 11.886 -15.228 -15.415 1.00 93.88 74 ASN A O 1
ATOM 590 N N . LEU A 1 75 ? 11.165 -17.141 -16.367 1.00 93.00 75 LEU A N 1
ATOM 591 C CA . LEU A 1 75 ? 10.264 -17.548 -15.285 1.00 93.00 75 LEU A CA 1
ATOM 592 C C . LEU A 1 75 ? 10.962 -17.696 -13.922 1.00 93.00 75 LEU A C 1
ATOM 594 O O . LEU A 1 75 ? 10.353 -17.370 -12.908 1.00 93.00 75 LEU A O 1
ATOM 598 N N . LEU A 1 76 ? 12.222 -18.143 -13.889 1.00 94.50 76 LEU A N 1
ATOM 599 C CA . LEU A 1 76 ? 12.974 -18.287 -12.636 1.00 94.50 76 LEU A CA 1
ATOM 600 C C . LEU A 1 76 ? 13.166 -16.926 -11.964 1.00 94.50 76 LEU A C 1
ATOM 602 O O . LEU A 1 76 ? 12.813 -16.758 -10.802 1.00 94.50 76 LEU A O 1
ATOM 606 N N . ASN A 1 77 ? 13.577 -15.915 -12.728 1.00 92.19 77 ASN A N 1
ATOM 607 C CA . ASN A 1 77 ? 13.714 -14.552 -12.215 1.00 92.19 77 ASN A CA 1
ATOM 608 C C . ASN A 1 77 ? 12.356 -13.948 -11.809 1.00 92.19 77 ASN A C 1
ATOM 610 O O . ASN A 1 77 ? 12.294 -13.078 -10.943 1.00 92.19 77 ASN A O 1
ATOM 614 N N . TRP A 1 78 ? 11.255 -14.391 -12.429 1.00 91.50 78 TRP A N 1
ATOM 615 C CA . TRP A 1 78 ? 9.915 -14.012 -11.979 1.00 91.50 78 TRP A CA 1
ATOM 616 C C . TRP A 1 78 ? 9.569 -14.617 -10.612 1.00 91.50 78 TRP A C 1
ATOM 618 O O . TRP A 1 78 ? 8.921 -13.949 -9.807 1.00 91.50 78 TRP A O 1
ATOM 628 N N . ALA A 1 79 ? 10.014 -15.844 -10.328 1.00 90.56 79 ALA A N 1
ATOM 629 C CA . ALA A 1 79 ? 9.784 -16.517 -9.049 1.00 90.56 79 ALA A CA 1
ATOM 630 C C . ALA A 1 79 ? 10.549 -15.869 -7.879 1.00 90.56 79 ALA A C 1
ATOM 632 O O . ALA A 1 79 ? 10.104 -15.950 -6.737 1.00 90.56 79 ALA A O 1
ATOM 633 N N . GLU A 1 80 ? 11.656 -15.178 -8.159 1.00 89.38 80 GLU A N 1
A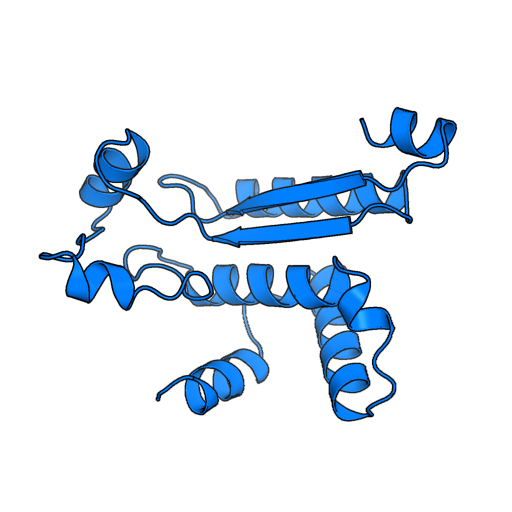TOM 634 C CA . GLU A 1 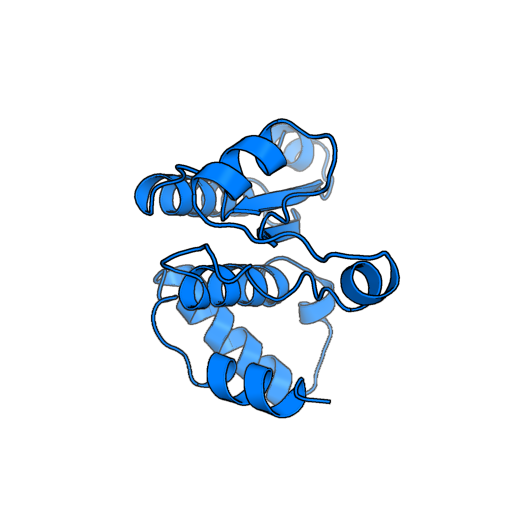80 ? 12.440 -14.439 -7.159 1.00 89.38 80 GLU A CA 1
ATOM 635 C C . GLU A 1 80 ? 11.804 -13.097 -6.749 1.00 89.38 80 GLU A C 1
ATOM 637 O O . GLU A 1 80 ? 12.254 -12.446 -5.798 1.00 89.38 80 GLU A O 1
ATOM 642 N N . ILE A 1 81 ? 10.751 -12.646 -7.443 1.00 88.38 81 ILE A N 1
ATOM 643 C CA . ILE A 1 81 ? 10.111 -11.367 -7.136 1.00 88.38 81 ILE A CA 1
ATOM 644 C C . ILE A 1 81 ? 9.428 -11.415 -5.772 1.00 88.38 81 ILE A C 1
ATOM 646 O O . ILE A 1 81 ? 8.475 -12.150 -5.510 1.00 88.38 81 ILE A O 1
ATOM 650 N N . ARG A 1 82 ? 9.850 -10.478 -4.931 1.00 83.94 82 ARG A N 1
ATOM 651 C CA . ARG A 1 82 ? 9.288 -10.217 -3.616 1.00 83.94 82 ARG A CA 1
ATOM 652 C C . ARG A 1 82 ? 8.270 -9.081 -3.663 1.00 83.94 82 ARG A C 1
ATOM 654 O O . ARG A 1 82 ? 8.634 -7.930 -3.879 1.00 83.94 82 ARG A O 1
ATOM 661 N N . ARG A 1 83 ? 6.987 -9.398 -3.438 1.00 80.38 83 ARG A N 1
ATOM 662 C CA . ARG A 1 83 ? 5.865 -8.428 -3.498 1.00 80.38 83 ARG A CA 1
ATOM 663 C C . ARG A 1 83 ? 5.875 -7.372 -2.387 1.00 80.38 83 ARG A C 1
ATOM 665 O O . ARG A 1 83 ? 5.118 -6.410 -2.453 1.00 80.38 83 ARG A O 1
ATOM 672 N N . ASP A 1 84 ? 6.696 -7.560 -1.360 1.00 78.62 84 ASP A N 1
ATOM 673 C CA . ASP A 1 84 ? 6.958 -6.576 -0.310 1.00 78.62 84 ASP A CA 1
ATOM 674 C C . ASP A 1 84 ? 7.995 -5.517 -0.721 1.00 78.62 84 ASP A C 1
ATOM 676 O O . ASP A 1 84 ? 8.205 -4.559 0.020 1.00 78.62 84 ASP A O 1
ATOM 680 N N . ARG A 1 85 ? 8.611 -5.654 -1.904 1.00 85.31 85 ARG A N 1
ATOM 681 C CA . ARG A 1 85 ? 9.565 -4.690 -2.459 1.00 85.31 85 ARG A CA 1
ATOM 682 C C . ARG A 1 85 ? 8.979 -3.974 -3.664 1.00 85.31 85 ARG A C 1
ATOM 684 O O . ARG A 1 85 ? 8.440 -4.591 -4.582 1.00 85.31 85 ARG A O 1
ATOM 691 N N . ALA A 1 86 ? 9.130 -2.658 -3.678 1.00 89.00 86 ALA A N 1
ATOM 692 C CA . ALA A 1 86 ? 8.740 -1.848 -4.818 1.00 89.00 86 ALA A CA 1
ATOM 693 C C . ALA A 1 86 ? 9.714 -2.069 -5.983 1.00 89.00 86 ALA A C 1
ATOM 695 O O . ALA A 1 86 ? 10.934 -2.131 -5.806 1.00 89.00 86 ALA A O 1
ATOM 696 N N . SER A 1 87 ? 9.183 -2.138 -7.203 1.00 89.88 87 SER A N 1
ATOM 697 C CA . SER A 1 87 ? 10.009 -2.216 -8.405 1.00 89.88 87 SER A CA 1
ATOM 698 C C . SER A 1 87 ? 10.896 -0.974 -8.554 1.00 89.88 87 SER A C 1
ATOM 700 O O . SER A 1 87 ? 10.491 0.149 -8.253 1.00 89.88 87 SER A O 1
ATOM 702 N N . ASN A 1 88 ? 12.106 -1.158 -9.088 1.00 88.81 88 ASN A N 1
ATOM 703 C CA . ASN A 1 88 ? 13.119 -0.097 -9.156 1.00 88.81 88 ASN A CA 1
ATOM 704 C C . ASN A 1 88 ? 12.751 1.108 -10.039 1.00 88.81 88 ASN A C 1
ATOM 706 O O . ASN A 1 88 ? 13.388 2.148 -9.905 1.00 88.81 88 ASN A O 1
ATOM 710 N N . TYR A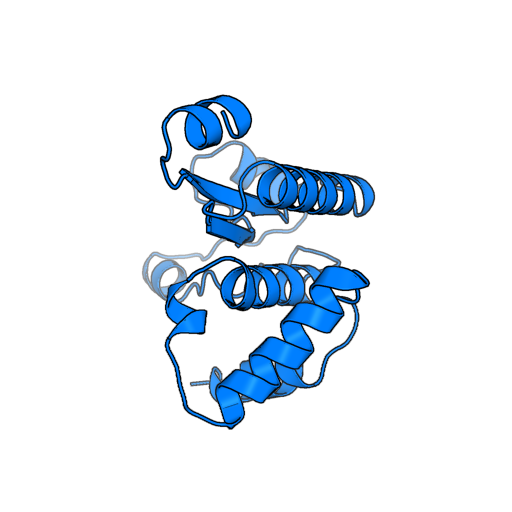 1 89 ? 11.749 0.992 -10.915 1.00 91.38 89 TYR A N 1
ATOM 711 C CA . TYR A 1 89 ? 11.290 2.114 -11.744 1.00 91.38 89 TYR A CA 1
ATOM 712 C C . TYR A 1 89 ? 10.503 3.168 -10.942 1.00 91.38 89 TYR A C 1
ATOM 714 O O . TYR A 1 89 ? 10.373 4.313 -11.369 1.00 91.38 89 TYR A O 1
ATOM 722 N N . LEU A 1 90 ? 10.001 2.812 -9.754 1.00 91.88 90 LEU A N 1
ATOM 723 C CA . LEU A 1 90 ? 9.220 3.714 -8.914 1.00 91.88 90 LEU A CA 1
ATOM 724 C C . LEU A 1 90 ? 10.128 4.719 -8.190 1.00 91.88 90 LEU A C 1
ATOM 726 O O . LEU A 1 90 ? 10.924 4.357 -7.321 1.00 91.88 90 LEU A O 1
ATOM 730 N N . LYS A 1 91 ? 9.950 6.014 -8.484 1.00 87.44 91 LYS A N 1
ATOM 731 C CA . LYS A 1 91 ? 10.770 7.111 -7.927 1.00 87.44 91 LYS A CA 1
ATOM 732 C C . LYS A 1 91 ? 10.754 7.180 -6.393 1.00 87.44 91 LYS A C 1
ATOM 734 O O . LYS A 1 91 ? 11.777 7.459 -5.780 1.00 87.44 91 LYS A O 1
ATOM 739 N N . ASN A 1 92 ? 9.608 6.911 -5.761 1.00 88.38 92 ASN A N 1
ATOM 740 C CA . ASN A 1 92 ? 9.428 7.021 -4.304 1.00 88.38 92 ASN A CA 1
ATOM 741 C C . ASN A 1 92 ? 9.389 5.649 -3.603 1.00 88.38 92 ASN A C 1
ATOM 743 O O . ASN A 1 92 ? 8.684 5.487 -2.608 1.00 88.38 92 ASN A O 1
ATOM 747 N N . LYS A 1 93 ? 10.129 4.651 -4.112 1.00 89.38 93 LYS A N 1
ATOM 748 C CA . LYS A 1 93 ? 10.030 3.249 -3.664 1.00 89.38 93 LYS A CA 1
ATOM 749 C C . LYS A 1 93 ? 10.065 3.053 -2.143 1.00 89.38 93 LYS A C 1
ATOM 751 O O . LYS A 1 93 ? 9.169 2.421 -1.602 1.00 89.38 93 LYS A O 1
ATOM 756 N N . SER A 1 94 ? 11.016 3.678 -1.443 1.00 89.00 94 SER A N 1
ATOM 757 C CA . SER A 1 94 ? 11.175 3.520 0.012 1.00 89.00 94 SER A CA 1
ATOM 758 C C . SER A 1 94 ? 9.960 4.012 0.801 1.00 89.00 94 SER A C 1
ATOM 760 O O . SER A 1 94 ? 9.648 3.458 1.852 1.00 89.00 94 SER A O 1
ATOM 762 N N . GLN A 1 95 ? 9.287 5.053 0.301 1.00 91.44 95 GLN A N 1
ATOM 763 C CA . GLN A 1 95 ? 8.075 5.594 0.909 1.00 91.44 95 GLN A CA 1
ATOM 764 C C . GLN A 1 95 ? 6.893 4.643 0.695 1.00 91.44 95 GLN A C 1
ATOM 766 O O . GLN A 1 95 ? 6.146 4.377 1.630 1.00 91.44 95 GLN A O 1
ATOM 771 N N . LEU A 1 96 ? 6.744 4.101 -0.519 1.00 93.69 96 LEU A N 1
ATOM 772 C CA . LEU A 1 96 ? 5.687 3.138 -0.851 1.00 93.69 96 LEU A CA 1
ATOM 773 C C . LEU A 1 96 ? 5.844 1.834 -0.052 1.00 93.69 96 LEU A C 1
ATOM 775 O O . LEU A 1 96 ? 4.867 1.322 0.489 1.00 93.69 96 LEU A O 1
ATOM 779 N N . GLU A 1 97 ? 7.076 1.338 0.084 1.00 92.94 97 GLU A N 1
ATOM 780 C CA . GLU A 1 97 ? 7.427 0.194 0.942 1.00 92.94 97 GLU A CA 1
ATOM 781 C C . GLU A 1 97 ? 7.034 0.449 2.397 1.00 92.94 97 GLU A C 1
ATOM 783 O O . GLU A 1 97 ? 6.355 -0.377 3.008 1.00 92.94 97 GLU A O 1
ATOM 788 N N . MET A 1 98 ? 7.368 1.629 2.927 1.00 91.50 98 MET A N 1
ATOM 789 C CA . MET A 1 98 ? 7.012 2.008 4.293 1.00 91.50 98 MET A CA 1
ATOM 790 C C . MET A 1 98 ? 5.493 2.093 4.499 1.00 91.50 98 MET A C 1
ATOM 792 O O . MET A 1 98 ? 4.995 1.625 5.522 1.00 91.50 98 MET A O 1
ATOM 796 N N . ILE A 1 99 ? 4.744 2.634 3.529 1.00 94.56 99 ILE A N 1
ATOM 797 C CA . ILE A 1 99 ? 3.272 2.662 3.565 1.00 94.56 99 ILE A CA 1
ATOM 798 C C . ILE A 1 99 ? 2.713 1.236 3.581 1.00 94.56 99 ILE A C 1
ATOM 800 O O . ILE A 1 99 ? 1.870 0.921 4.421 1.00 94.56 99 ILE A O 1
ATOM 804 N N . SER A 1 100 ? 3.197 0.364 2.692 1.00 94.38 100 SER A N 1
ATOM 805 C CA . SER A 1 100 ? 2.767 -1.036 2.607 1.00 94.38 100 SER A CA 1
ATOM 806 C C . SER A 1 100 ? 2.999 -1.776 3.930 1.00 94.38 100 SER A C 1
ATOM 808 O O . SER A 1 100 ? 2.061 -2.358 4.478 1.00 94.38 100 SER A O 1
ATOM 810 N N . ILE A 1 101 ? 4.208 -1.687 4.497 1.00 91.31 101 ILE A N 1
ATOM 811 C CA . ILE A 1 101 ? 4.562 -2.327 5.776 1.00 91.31 101 ILE A CA 1
ATOM 812 C C . ILE A 1 101 ? 3.720 -1.763 6.923 1.00 91.31 101 ILE A C 1
ATOM 814 O O . ILE A 1 101 ? 3.092 -2.527 7.654 1.00 91.31 101 ILE A O 1
ATOM 818 N N . THR A 1 102 ? 3.647 -0.434 7.045 1.00 92.88 102 THR A N 1
ATOM 819 C CA . THR A 1 102 ? 2.867 0.233 8.099 1.00 92.88 102 THR A CA 1
ATOM 820 C C . THR A 1 102 ? 1.399 -0.182 8.026 1.00 92.88 102 THR A C 1
ATOM 822 O O . THR A 1 102 ? 0.819 -0.562 9.039 1.00 92.88 102 THR A O 1
ATOM 825 N N . SER A 1 103 ? 0.814 -0.197 6.822 1.00 94.69 103 SER A N 1
ATOM 826 C CA . SER A 1 103 ? -0.577 -0.613 6.614 1.00 94.69 103 SER A CA 1
ATOM 827 C C . SER A 1 103 ? -0.824 -2.071 6.996 1.00 94.69 103 SER A C 1
ATOM 829 O O . SER A 1 103 ? -1.894 -2.390 7.500 1.00 94.69 103 SER A O 1
ATOM 831 N N . ALA A 1 104 ? 0.154 -2.957 6.782 1.00 91.00 104 ALA A N 1
ATOM 832 C CA . ALA A 1 104 ? 0.031 -4.354 7.167 1.00 91.00 104 ALA A CA 1
ATOM 833 C C . ALA A 1 104 ? -0.006 -4.498 8.693 1.00 91.00 104 ALA A C 1
ATOM 835 O O . ALA A 1 104 ? -0.877 -5.199 9.195 1.00 91.00 104 ALA A O 1
ATOM 836 N N . ILE A 1 105 ? 0.880 -3.795 9.410 1.00 90.94 105 ILE A N 1
ATOM 837 C CA . ILE A 1 105 ? 0.995 -3.856 10.877 1.00 90.94 105 ILE A CA 1
ATOM 838 C C . ILE A 1 105 ? -0.272 -3.334 11.564 1.00 90.94 105 ILE A C 1
ATOM 840 O O . ILE A 1 105 ? -0.781 -3.967 12.482 1.00 90.94 105 ILE A O 1
ATOM 844 N N . ILE A 1 106 ? -0.791 -2.186 11.130 1.00 92.94 106 ILE A N 1
ATOM 845 C CA . ILE A 1 106 ? -1.928 -1.531 11.801 1.00 92.94 106 ILE A CA 1
ATOM 846 C C . ILE A 1 106 ? -3.291 -1.993 11.266 1.00 92.94 106 ILE A C 1
ATOM 848 O O . ILE A 1 106 ? -4.313 -1.838 11.927 1.00 92.94 106 ILE A O 1
ATOM 852 N N . GLY A 1 107 ? -3.331 -2.458 10.015 1.00 92.25 107 GLY A N 1
ATOM 853 C CA . GLY A 1 107 ? -4.571 -2.700 9.284 1.00 92.25 107 GLY A CA 1
ATOM 854 C C . GLY A 1 107 ? -5.103 -4.116 9.451 1.00 92.25 107 GLY A C 1
ATOM 855 O O . GLY A 1 107 ? -6.257 -4.368 9.101 1.00 92.25 107 GLY A O 1
ATOM 856 N N . ARG A 1 108 ? -4.284 -5.028 9.988 1.00 88.50 108 ARG A N 1
ATOM 857 C CA . ARG A 1 108 ? -4.611 -6.443 10.175 1.00 88.50 108 ARG A CA 1
ATOM 858 C C . ARG A 1 108 ? -4.640 -6.807 11.654 1.00 88.50 108 ARG A C 1
ATOM 860 O O . ARG A 1 108 ? -3.673 -6.576 12.378 1.00 88.50 108 ARG A O 1
ATOM 867 N N . LYS A 1 109 ? -5.709 -7.478 12.077 1.00 83.31 109 LYS A N 1
ATOM 868 C CA . LYS A 1 109 ? -5.906 -7.947 13.457 1.00 83.31 109 LYS A CA 1
ATOM 869 C C . LYS A 1 109 ? -4.913 -9.032 13.861 1.00 83.31 109 LYS A C 1
ATOM 871 O O . LYS A 1 109 ? -4.651 -9.203 15.044 1.00 83.31 109 LYS A O 1
ATOM 876 N N . VAL A 1 110 ? -4.309 -9.735 12.900 1.0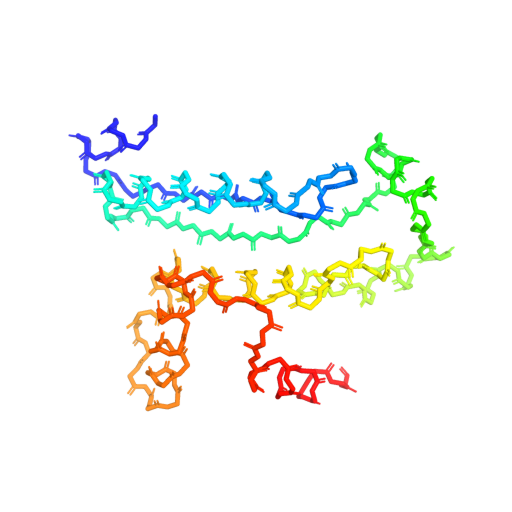0 78.50 110 VAL A N 1
ATOM 877 C CA . VAL A 1 110 ? -3.260 -10.730 13.190 1.00 78.50 110 VAL A CA 1
ATOM 878 C C . VAL A 1 110 ? -2.091 -10.122 13.977 1.00 78.50 110 VAL A C 1
ATOM 880 O O . VAL A 1 110 ? -1.547 -10.769 14.861 1.00 78.50 110 VAL A O 1
ATOM 883 N N . PHE A 1 111 ? -1.763 -8.846 13.747 1.00 71.19 111 PHE A N 1
ATOM 884 C CA . PHE A 1 111 ? -0.705 -8.145 14.482 1.00 71.19 111 PHE A CA 1
ATOM 885 C C . PHE A 1 111 ? -1.193 -7.495 15.793 1.00 71.19 111 PHE A C 1
ATOM 887 O O . PHE A 1 111 ? -0.424 -6.802 16.457 1.00 71.19 111 PHE A O 1
ATOM 894 N N . GLU A 1 112 ? -2.466 -7.665 16.173 1.00 71.44 112 GLU A N 1
ATOM 895 C CA . GLU A 1 112 ? -3.010 -7.247 17.482 1.00 71.44 112 GLU A CA 1
ATOM 896 C C . GLU A 1 112 ? -2.779 -8.292 18.570 1.00 71.44 112 GLU A C 1
ATOM 898 O O . GLU A 1 112 ? -2.722 -7.950 19.747 1.00 71.44 112 GLU A O 1
ATOM 903 N N . GLN A 1 113 ? -2.646 -9.559 18.182 1.00 64.69 113 GLN A N 1
ATOM 904 C CA . GLN A 1 113 ? -2.715 -10.694 19.104 1.00 64.69 113 GLN A CA 1
ATOM 905 C C . GLN A 1 113 ? -1.353 -11.071 19.710 1.00 64.69 113 GLN A C 1
ATOM 907 O O . GLN A 1 113 ? -1.287 -11.873 20.639 1.00 64.69 113 GLN A O 1
ATOM 912 N N . GLU A 1 114 ? -0.267 -10.462 19.231 1.00 66.94 114 GLU A N 1
ATOM 913 C CA . GLU A 1 114 ? 1.096 -10.776 19.657 1.00 66.94 114 GLU A CA 1
ATOM 914 C C . GLU A 1 114 ? 1.480 -10.038 20.946 1.00 66.94 114 GLU A C 1
ATOM 916 O O . GLU A 1 114 ? 1.581 -8.810 20.995 1.00 66.94 114 GLU A O 1
ATOM 921 N N . ASN A 1 115 ? 1.761 -10.793 22.011 1.00 72.56 115 ASN A N 1
ATOM 922 C CA . ASN A 1 115 ? 2.098 -10.225 23.323 1.00 72.56 115 ASN A CA 1
ATOM 923 C C . ASN A 1 115 ? 3.598 -9.930 23.517 1.00 72.56 115 ASN A C 1
ATOM 925 O O . ASN A 1 115 ? 4.027 -9.525 24.599 1.00 72.56 115 ASN A O 1
ATOM 929 N N . ILE A 1 116 ? 4.397 -10.106 22.467 1.00 79.31 116 ILE A N 1
ATOM 930 C CA . ILE A 1 116 ? 5.853 -9.982 22.502 1.00 79.31 116 ILE A CA 1
ATOM 931 C C . ILE A 1 116 ? 6.263 -8.485 22.449 1.00 79.31 116 ILE A C 1
ATOM 933 O O . ILE A 1 116 ? 5.819 -7.757 21.555 1.00 79.31 116 ILE A O 1
ATOM 937 N N . PRO A 1 117 ? 7.153 -7.998 23.342 1.00 82.69 117 PRO A N 1
ATOM 938 C CA . PRO A 1 117 ? 7.512 -6.575 23.453 1.00 82.69 117 PRO A CA 1
ATOM 939 C C . PRO A 1 117 ? 8.011 -5.903 22.165 1.00 82.69 117 PRO A C 1
ATOM 941 O O . PRO A 1 117 ? 7.646 -4.758 21.897 1.00 82.69 117 PRO A O 1
ATOM 944 N N . ILE A 1 118 ? 8.804 -6.601 21.341 1.00 80.50 118 ILE A N 1
ATOM 945 C CA . ILE A 1 118 ? 9.319 -6.028 20.087 1.00 80.50 118 ILE A CA 1
ATOM 946 C C . ILE A 1 118 ? 8.191 -5.697 19.102 1.00 80.50 118 ILE A C 1
ATOM 948 O O . ILE A 1 118 ? 8.239 -4.666 18.437 1.00 80.50 118 ILE A O 1
ATOM 952 N N . PHE A 1 119 ? 7.133 -6.510 19.054 1.00 80.88 119 PHE A N 1
ATOM 953 C CA . PHE A 1 119 ? 5.985 -6.259 18.184 1.00 80.88 119 PHE A CA 1
ATOM 954 C C . PHE A 1 119 ? 5.131 -5.094 18.686 1.00 80.88 119 PHE A C 1
ATOM 956 O O . PHE A 1 119 ? 4.644 -4.313 17.873 1.00 80.88 119 PHE A O 1
ATOM 963 N N . LYS A 1 120 ? 5.025 -4.898 20.009 1.00 84.31 120 LYS A N 1
ATOM 964 C CA . LYS A 1 120 ? 4.385 -3.703 20.590 1.00 84.31 120 LYS A CA 1
ATOM 965 C C . LYS A 1 120 ? 5.132 -2.425 20.206 1.00 84.31 120 LYS A C 1
ATOM 967 O O . LYS A 1 120 ? 4.494 -1.439 19.845 1.00 84.31 120 LYS A O 1
ATOM 972 N N . LEU A 1 121 ? 6.468 -2.456 20.219 1.00 85.44 121 LEU A N 1
ATOM 973 C CA . LEU A 1 121 ? 7.292 -1.334 19.762 1.00 85.44 121 LEU A CA 1
ATOM 974 C C . LEU A 1 121 ? 7.095 -1.057 18.264 1.00 85.44 121 LEU A C 1
ATOM 976 O O . LEU A 1 121 ? 6.848 0.085 17.884 1.00 85.44 121 LEU A O 1
ATOM 980 N N . LEU A 1 122 ? 7.157 -2.091 17.418 1.00 84.94 122 LEU A N 1
ATOM 981 C CA . LEU A 1 122 ? 6.919 -1.953 15.976 1.00 84.94 122 LEU A CA 1
ATOM 982 C C . LEU A 1 122 ? 5.525 -1.390 15.684 1.00 84.94 122 LEU A C 1
ATOM 984 O O . LEU A 1 122 ? 5.379 -0.504 14.845 1.00 84.94 122 LEU A O 1
ATOM 988 N N . ARG A 1 123 ? 4.509 -1.859 16.412 1.00 88.44 123 ARG A N 1
ATOM 989 C CA . ARG A 1 123 ? 3.142 -1.356 16.292 1.00 88.44 123 ARG A CA 1
ATOM 990 C C . ARG A 1 123 ? 3.030 0.104 16.709 1.00 88.44 123 ARG A C 1
ATOM 992 O O . ARG A 1 123 ? 2.487 0.888 15.945 1.00 88.44 123 ARG A O 1
ATOM 999 N N . PHE A 1 124 ? 3.597 0.487 17.852 1.00 90.00 124 PHE A N 1
ATOM 1000 C CA . PHE A 1 124 ? 3.618 1.883 18.301 1.00 90.00 124 PHE A CA 1
ATOM 1001 C C . PHE A 1 124 ? 4.222 2.813 17.238 1.00 90.00 124 PHE A C 1
ATOM 1003 O O . PHE A 1 124 ? 3.660 3.860 16.911 1.00 90.00 124 PHE A O 1
ATOM 1010 N N . MET A 1 125 ? 5.346 2.400 16.652 1.00 89.62 125 MET A N 1
ATOM 1011 C CA . MET A 1 125 ? 6.009 3.146 15.589 1.00 89.62 125 MET A CA 1
ATOM 1012 C C . MET A 1 125 ? 5.151 3.214 14.314 1.00 89.62 125 MET A C 1
ATOM 1014 O O . MET A 1 125 ? 5.057 4.271 13.687 1.00 89.62 125 MET A O 1
ATOM 1018 N N . ALA A 1 126 ? 4.493 2.116 13.938 1.00 91.88 126 ALA A N 1
ATOM 1019 C CA . ALA A 1 126 ? 3.582 2.058 12.798 1.00 91.88 126 ALA A CA 1
ATOM 1020 C C . ALA A 1 126 ? 2.338 2.945 13.000 1.00 91.88 126 ALA A C 1
ATOM 1022 O O . ALA A 1 126 ? 1.979 3.703 12.098 1.00 91.88 126 ALA A O 1
ATOM 1023 N N . ASP A 1 127 ? 1.733 2.929 14.189 1.00 92.50 127 ASP A N 1
ATOM 1024 C CA . ASP A 1 127 ? 0.597 3.781 14.556 1.00 92.50 127 ASP A CA 1
ATOM 1025 C C . ASP A 1 127 ? 0.974 5.265 14.485 1.00 92.50 127 ASP A C 1
ATOM 1027 O O . ASP A 1 127 ? 0.246 6.067 13.891 1.00 92.50 127 ASP A O 1
ATOM 1031 N N . PHE A 1 128 ? 2.146 5.638 15.016 1.00 93.31 128 PHE A N 1
ATOM 1032 C CA . PHE A 1 128 ? 2.673 6.998 14.897 1.00 93.31 128 PHE A CA 1
ATOM 1033 C C . PHE A 1 128 ? 2.821 7.411 13.427 1.00 93.31 128 PHE A C 1
ATOM 1035 O O . PHE A 1 128 ? 2.302 8.452 13.013 1.00 93.31 128 PHE A O 1
ATOM 1042 N N . ARG A 1 129 ? 3.476 6.578 12.606 1.00 92.50 129 ARG A N 1
ATOM 1043 C CA . ARG A 1 129 ? 3.661 6.860 11.174 1.00 92.50 129 ARG A CA 1
ATOM 1044 C C . ARG A 1 129 ? 2.341 6.994 10.440 1.00 92.50 129 ARG A C 1
ATOM 1046 O O . ARG A 1 129 ? 2.194 7.909 9.636 1.00 92.50 129 ARG A O 1
ATOM 1053 N N . TRP A 1 130 ? 1.378 6.124 10.721 1.00 95.19 130 TRP A N 1
ATOM 1054 C CA . TRP A 1 130 ? 0.069 6.176 10.086 1.00 95.19 130 TRP A CA 1
ATOM 1055 C C . TRP A 1 130 ? -0.714 7.429 10.464 1.00 95.19 130 TRP A C 1
ATOM 1057 O O . TRP A 1 130 ? -1.281 8.101 9.596 1.00 95.19 130 TRP A O 1
ATOM 1067 N N . LYS A 1 131 ? -0.714 7.775 11.755 1.00 94.19 131 LYS A N 1
ATOM 1068 C CA . LYS A 1 131 ? -1.414 8.947 12.280 1.00 94.19 131 LYS A CA 1
ATOM 1069 C C . LYS A 1 131 ? -0.893 10.235 11.646 1.00 94.19 131 LYS A C 1
ATOM 1071 O O . LYS A 1 131 ? -1.696 11.013 11.138 1.00 94.19 131 LYS A O 1
ATOM 1076 N N . TYR A 1 132 ? 0.426 10.415 11.620 1.00 93.12 132 TYR A N 1
ATOM 1077 C CA . TYR A 1 132 ? 1.077 11.636 11.128 1.00 93.12 132 TYR A CA 1
ATOM 1078 C C . TYR A 1 132 ? 1.507 11.575 9.653 1.00 93.12 132 TYR A C 1
ATOM 1080 O O . TYR A 1 132 ? 2.103 12.521 9.149 1.00 93.12 132 TYR A O 1
ATOM 1088 N N . GLU A 1 133 ? 1.209 10.475 8.956 1.00 92.06 133 GLU A N 1
ATOM 1089 C CA . GLU A 1 133 ? 1.582 10.220 7.554 1.00 92.06 133 GLU A CA 1
ATOM 1090 C C . GLU A 1 133 ? 3.093 10.342 7.282 1.00 92.06 133 GLU A C 1
ATOM 1092 O O . GLU A 1 133 ? 3.545 10.743 6.205 1.00 92.06 133 GLU A O 1
ATOM 1097 N N . PHE A 1 134 ? 3.898 9.962 8.276 1.00 90.38 134 PHE A N 1
ATOM 1098 C CA . PHE A 1 134 ? 5.352 10.031 8.222 1.00 90.38 134 PHE A CA 1
ATOM 1099 C C . PHE A 1 134 ? 5.946 8.746 7.630 1.00 90.38 134 PHE A C 1
ATOM 1101 O O . PHE A 1 134 ? 6.304 7.811 8.344 1.00 90.38 134 PHE A O 1
ATOM 1108 N N . PHE A 1 135 ? 6.057 8.703 6.300 1.00 89.62 135 PHE A N 1
ATOM 1109 C CA . PHE A 1 135 ? 6.549 7.525 5.562 1.00 89.62 135 PHE A CA 1
ATOM 1110 C C . PHE A 1 135 ? 7.893 7.739 4.850 1.00 89.62 135 PHE A C 1
ATOM 1112 O O . PHE A 1 135 ? 8.419 6.820 4.227 1.00 89.62 135 PHE A O 1
ATOM 1119 N N . SER A 1 136 ? 8.449 8.951 4.894 1.00 77.56 136 SER A N 1
ATOM 1120 C CA . SER A 1 136 ? 9.688 9.309 4.190 1.00 77.56 136 SER A CA 1
ATOM 1121 C C . SER A 1 136 ? 10.960 8.811 4.883 1.00 77.56 136 SER A C 1
ATOM 1123 O O . SER A 1 136 ? 11.983 8.662 4.218 1.00 77.56 136 SER A O 1
ATOM 1125 N N . ALA A 1 137 ? 10.910 8.526 6.188 1.00 64.19 137 ALA A N 1
ATOM 1126 C CA . ALA A 1 137 ? 12.049 8.052 6.967 1.00 64.19 137 ALA A CA 1
ATOM 1127 C C . ALA A 1 137 ? 11.631 7.021 8.032 1.00 64.19 137 ALA A C 1
ATOM 1129 O O . ALA A 1 137 ? 10.562 7.105 8.639 1.00 64.19 137 ALA A O 1
ATOM 1130 N N . GLY A 1 138 ? 12.493 6.031 8.279 1.00 58.75 138 GLY A N 1
ATOM 1131 C CA . GLY A 1 138 ? 12.272 5.037 9.327 1.00 58.75 138 GLY A CA 1
ATOM 1132 C C . GLY A 1 138 ? 13.415 4.036 9.459 1.00 58.75 138 GLY A C 1
ATOM 1133 O O . GLY A 1 138 ? 13.812 3.418 8.473 1.00 58.75 138 GLY A O 1
ATOM 1134 N N . PHE A 1 139 ? 13.905 3.850 10.689 1.00 53.66 139 PHE A N 1
ATOM 1135 C CA . PHE A 1 139 ? 14.920 2.848 11.045 1.00 53.66 139 PHE A CA 1
ATOM 1136 C C . PHE A 1 139 ? 14.497 1.411 10.683 1.00 53.66 139 PHE A C 1
ATOM 1138 O O . PHE A 1 139 ? 15.336 0.586 10.341 1.00 53.66 139 PHE A O 1
ATOM 1145 N N . GLU A 1 140 ? 13.197 1.113 10.663 1.00 55.38 140 GLU A N 1
ATOM 1146 C CA . GLU A 1 140 ? 12.663 -0.189 10.233 1.00 55.38 140 GLU A CA 1
ATOM 1147 C C . GLU A 1 140 ? 12.999 -0.521 8.776 1.00 55.38 140 GLU A C 1
ATOM 1149 O O . GLU A 1 140 ? 13.273 -1.677 8.473 1.00 55.38 140 GLU A O 1
ATOM 1154 N N . ASN A 1 141 ? 13.070 0.478 7.885 1.00 54.34 141 ASN A N 1
ATOM 1155 C CA . ASN A 1 141 ? 13.441 0.257 6.483 1.00 54.34 141 ASN A CA 1
ATOM 1156 C C . ASN A 1 141 ? 14.882 -0.263 6.359 1.00 54.34 141 ASN A C 1
ATOM 1158 O O . ASN A 1 141 ? 15.201 -0.972 5.411 1.00 54.34 141 ASN A O 1
ATOM 1162 N N . PHE A 1 142 ? 15.752 0.079 7.313 1.00 54.56 142 PHE A N 1
ATOM 1163 C CA . PHE A 1 142 ? 17.123 -0.418 7.380 1.00 54.56 142 PHE A CA 1
ATOM 1164 C C . PHE A 1 142 ? 17.158 -1.876 7.858 1.00 54.56 142 PHE A C 1
ATOM 1166 O O . PHE A 1 142 ? 17.729 -2.725 7.176 1.00 54.56 142 PHE A O 1
ATOM 1173 N N . PHE A 1 143 ? 16.464 -2.206 8.954 1.00 52.59 143 PHE A N 1
ATOM 1174 C CA . PHE A 1 143 ? 16.408 -3.579 9.470 1.00 52.59 143 PHE A CA 1
ATOM 1175 C C . PHE A 1 143 ? 15.684 -4.546 8.522 1.00 52.59 143 PHE A C 1
ATOM 1177 O O . PHE A 1 143 ? 16.204 -5.626 8.255 1.00 52.59 143 PHE A O 1
ATOM 1184 N N . PHE A 1 144 ? 14.545 -4.161 7.933 1.00 53.78 144 PHE A N 1
ATOM 1185 C CA . PHE A 1 144 ? 13.842 -5.005 6.955 1.00 53.78 144 PHE A CA 1
ATOM 1186 C C . PHE A 1 144 ? 14.685 -5.267 5.704 1.00 53.78 144 PHE A C 1
ATOM 1188 O O . PHE A 1 144 ? 14.620 -6.362 5.147 1.00 53.78 144 PHE A O 1
ATOM 1195 N N . 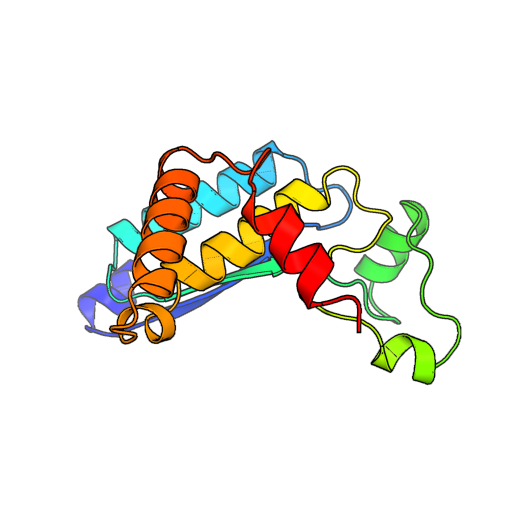LYS A 1 145 ? 15.490 -4.289 5.266 1.00 57.25 145 LYS A N 1
ATOM 1196 C CA . LYS A 1 145 ? 16.415 -4.471 4.140 1.00 57.25 145 LYS A CA 1
ATOM 1197 C C . LYS A 1 145 ? 17.557 -5.416 4.499 1.00 57.25 145 LYS A C 1
ATOM 1199 O O . LYS A 1 145 ? 17.855 -6.272 3.681 1.00 57.25 145 LYS A O 1
ATOM 1204 N N . ILE A 1 146 ? 18.118 -5.315 5.706 1.00 55.22 146 ILE A N 1
ATOM 1205 C CA . ILE A 1 146 ? 19.235 -6.156 6.173 1.00 55.22 146 ILE A CA 1
ATOM 1206 C C . ILE A 1 146 ? 18.804 -7.604 6.440 1.00 55.22 146 ILE A C 1
ATOM 1208 O O . ILE A 1 146 ? 19.474 -8.536 5.993 1.00 55.22 146 ILE A O 1
ATOM 1212 N N . PHE A 1 147 ? 17.676 -7.822 7.119 1.00 51.59 147 PHE A N 1
ATOM 1213 C CA . PHE A 1 147 ? 17.230 -9.170 7.492 1.00 51.59 147 PHE A CA 1
ATOM 1214 C C . PHE A 1 147 ? 16.636 -9.978 6.324 1.00 51.59 147 PHE A C 1
ATOM 1216 O O . PHE A 1 147 ? 16.564 -11.198 6.419 1.00 51.59 147 PHE A O 1
ATOM 1223 N N . ASN A 1 148 ? 16.267 -9.338 5.207 1.00 47.88 148 ASN A N 1
ATOM 1224 C CA . ASN A 1 148 ? 15.764 -10.002 3.992 1.00 47.88 148 ASN A CA 1
ATOM 1225 C C . ASN A 1 148 ? 16.782 -10.033 2.835 1.00 47.88 148 ASN A C 1
ATOM 1227 O O . ASN A 1 148 ? 16.389 -10.157 1.674 1.00 47.88 148 ASN A O 1
ATOM 1231 N N . THR A 1 149 ? 18.078 -9.883 3.112 1.00 42.66 149 THR A N 1
ATOM 1232 C CA . THR A 1 149 ? 19.148 -9.996 2.095 1.00 42.66 149 THR A CA 1
ATOM 1233 C C . THR A 1 149 ? 19.660 -11.429 1.895 1.00 42.66 149 THR A C 1
ATOM 1235 O O . THR A 1 149 ? 20.750 -11.608 1.360 1.00 42.66 149 THR A O 1
ATOM 1238 N N . ARG A 1 150 ? 18.902 -12.441 2.330 1.00 37.75 150 ARG A N 1
ATOM 1239 C CA . ARG A 1 150 ? 19.153 -13.851 2.008 1.00 37.75 150 ARG A CA 1
ATOM 1240 C C . ARG A 1 150 ? 18.179 -14.327 0.947 1.00 37.75 150 ARG A C 1
ATOM 1242 O O . ARG A 1 150 ? 16.995 -13.929 1.045 1.00 37.75 150 ARG A O 1
#

Foldseek 3Di:
DLLVCVVVVHAAEEEAEDQQQVDDPVNVVVVLVVVVVSCVSPVSYFYAYWYDDQDPPDPSVVSLVVLPQDDDPDPVVVVVDDRLFHGPSRPLGQLSSQRRVLSVCARDCVLVPDPDVVSVVVVVVSVVCSVVVPRNDDPVSVVVVVVPPD

Organism: NCBI:txid412755

Sequence (150 aa):
SAKITKDTDLSADYSWMIGIPGETKTDVKKTITLIKNIKETNPKSEFSIKILFPYPKTEIHDLAKREGFKPPSNLLNWAEIRRDRASNYLKNKSQLEMISITSAIIGRKVFEQENIPIFKLLRFMADFRWKYEFFSAGFENFFFKIFNTR

InterPro domains:
  IPR058240 Radical SAM superfamily [SSF102114] (15-92)